Protein AF-A0A8J3FM35-F1 (afdb_monomer)

pLDDT: mean 72.5, std 19.73, range [28.73, 93.38]

Foldseek 3Di:
DDDDDPVRVLVVLVPAQAEDEAEAEDADDPDVLLVVQLVCVVVVNDDQDPVCVVVVVSVVVCVVSVYHYAYEYAYDPPDDSSNVSVVDHDPVDDHDYDHDDPPPPDDPPDDDDDD

Mean predicted aligned error: 10.94 Å

Structure (mmCIF, N/CA/C/O backbone):
data_AF-A0A8J3FM35-F1
#
_entry.id   AF-A0A8J3FM35-F1
#
loop_
_atom_site.group_PDB
_atom_site.id
_atom_site.type_symbol
_atom_site.label_atom_id
_atom_site.label_alt_id
_atom_site.label_comp_id
_atom_site.label_asym_id
_atom_site.label_entity_id
_atom_site.label_seq_id
_atom_site.pdbx_PDB_ins_code
_atom_site.Cartn_x
_atom_site.Cartn_y
_atom_site.Cartn_z
_atom_site.occupancy
_atom_site.B_iso_or_equiv
_atom_site.auth_seq_id
_atom_site.auth_comp_id
_atom_site.auth_asym_id
_atom_site.auth_atom_id
_atom_site.pdbx_PDB_model_num
ATOM 1 N N . MET A 1 1 ? -10.947 -17.360 7.418 1.00 55.81 1 MET A N 1
ATOM 2 C CA . MET A 1 1 ? -10.951 -15.910 7.126 1.00 55.81 1 MET A CA 1
ATOM 3 C C . MET A 1 1 ? -12.069 -15.677 6.121 1.00 55.81 1 MET A C 1
ATOM 5 O O . MET A 1 1 ? -12.112 -16.423 5.154 1.00 55.81 1 MET A O 1
ATOM 9 N N . LYS A 1 2 ? -13.029 -14.785 6.393 1.00 76.06 2 LYS A N 1
ATOM 10 C CA . LYS A 1 2 ? -14.161 -14.547 5.482 1.00 76.06 2 LYS A CA 1
ATOM 11 C C . LYS A 1 2 ? -13.725 -13.564 4.399 1.00 76.06 2 LYS A C 1
ATOM 13 O O . LYS A 1 2 ? -13.157 -12.527 4.730 1.00 76.06 2 LYS A O 1
ATOM 18 N N . GLU A 1 3 ? -13.985 -13.895 3.142 1.00 85.12 3 GLU A N 1
ATOM 19 C CA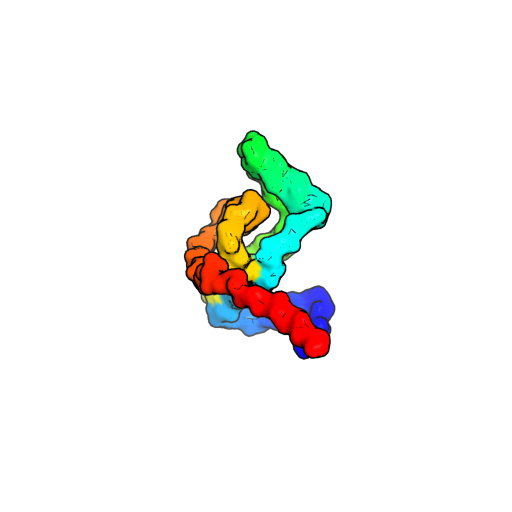 . GLU A 1 3 ? -13.793 -12.964 2.034 1.00 85.12 3 GLU A CA 1
ATOM 20 C C . GLU A 1 3 ? -14.869 -11.870 2.097 1.00 85.12 3 GLU A C 1
ATOM 22 O O . GLU A 1 3 ? -16.046 -12.152 2.341 1.00 85.12 3 GLU A O 1
ATOM 27 N N . LEU A 1 4 ? -14.444 -10.616 1.961 1.00 87.19 4 LEU A N 1
ATOM 28 C CA . LEU A 1 4 ? -15.324 -9.452 1.961 1.00 87.19 4 LEU A CA 1
ATOM 29 C C . LEU A 1 4 ? -15.479 -8.973 0.524 1.00 87.19 4 LEU A C 1
ATOM 31 O O . LEU A 1 4 ? -14.482 -8.807 -0.178 1.00 87.19 4 LEU A O 1
ATOM 35 N N . ASP A 1 5 ? -16.713 -8.708 0.107 1.00 92.56 5 ASP A N 1
ATOM 36 C CA . ASP A 1 5 ? -16.930 -7.948 -1.116 1.00 92.56 5 ASP A CA 1
ATOM 37 C C . ASP A 1 5 ? -16.445 -6.494 -0.950 1.00 92.56 5 ASP A C 1
ATOM 39 O O . ASP A 1 5 ? -16.116 -6.025 0.147 1.00 92.56 5 ASP A O 1
ATOM 43 N N . ARG A 1 6 ? -16.406 -5.761 -2.067 1.00 85.88 6 ARG A N 1
ATOM 44 C CA . ARG A 1 6 ? -15.910 -4.381 -2.102 1.00 85.88 6 ARG A CA 1
ATOM 45 C C . ARG A 1 6 ? -16.672 -3.446 -1.158 1.00 85.88 6 ARG A C 1
ATOM 47 O O . ARG A 1 6 ? -16.041 -2.588 -0.548 1.00 85.88 6 ARG A O 1
ATOM 54 N N . HIS A 1 7 ? -17.992 -3.573 -1.046 1.00 90.56 7 HIS A N 1
ATOM 55 C CA . HIS A 1 7 ? -18.802 -2.681 -0.214 1.00 90.56 7 HIS A CA 1
ATOM 56 C C . HIS A 1 7 ? -18.555 -2.949 1.265 1.00 90.56 7 HIS A C 1
ATOM 58 O O . HIS A 1 7 ? -18.200 -2.029 1.999 1.00 90.56 7 HIS A O 1
ATOM 64 N N . ALA A 1 8 ? -18.620 -4.217 1.672 1.00 91.06 8 ALA A N 1
ATOM 65 C CA . ALA A 1 8 ? -18.338 -4.617 3.044 1.00 91.06 8 ALA A CA 1
ATOM 66 C C . ALA A 1 8 ? -16.915 -4.214 3.472 1.00 91.06 8 ALA A C 1
ATOM 68 O O . ALA A 1 8 ? -16.698 -3.749 4.591 1.00 91.06 8 ALA A O 1
ATOM 69 N N . PHE A 1 9 ? -15.941 -4.337 2.566 1.00 89.75 9 PHE A N 1
ATOM 70 C CA . PHE A 1 9 ? -14.575 -3.882 2.806 1.00 89.75 9 PHE A CA 1
ATOM 71 C C . PHE A 1 9 ? -14.493 -2.363 3.036 1.00 89.75 9 PHE A C 1
ATOM 73 O O . PHE A 1 9 ? -13.861 -1.918 3.997 1.00 89.75 9 PHE A O 1
ATOM 80 N N . LEU A 1 10 ? -15.151 -1.559 2.194 1.00 88.06 10 LEU A N 1
ATOM 81 C CA . LEU A 1 10 ? -15.177 -0.100 2.340 1.00 88.06 10 LEU A CA 1
ATOM 82 C C . LEU A 1 10 ? -15.882 0.346 3.627 1.00 88.06 10 LEU A C 1
ATOM 84 O O . LEU A 1 10 ? -15.409 1.275 4.283 1.00 88.06 10 LEU A O 1
ATOM 88 N N . ASP A 1 11 ? -16.953 -0.335 4.030 1.00 91.31 11 ASP A N 1
ATOM 89 C CA . ASP A 1 11 ? -17.651 -0.057 5.287 1.00 91.31 11 ASP A CA 1
ATOM 90 C C . ASP A 1 11 ? -16.741 -0.295 6.496 1.00 91.31 11 ASP A C 1
ATOM 92 O O . ASP A 1 11 ? -16.647 0.557 7.386 1.00 91.31 11 ASP A O 1
ATOM 96 N N . CYS A 1 12 ? -15.984 -1.400 6.498 1.00 90.88 12 CYS A N 1
ATOM 97 C CA . CYS A 1 12 ? -14.977 -1.652 7.525 1.00 90.88 12 CYS A CA 1
ATOM 98 C C . CYS A 1 12 ? -13.932 -0.533 7.580 1.00 90.88 12 CYS A C 1
ATOM 100 O O . CYS A 1 12 ? -13.624 -0.045 8.667 1.00 90.88 12 CYS A O 1
ATOM 102 N N . LEU A 1 13 ? -13.414 -0.096 6.428 1.00 88.88 13 LEU A N 1
ATOM 103 C CA . LEU A 1 13 ? -12.428 0.983 6.361 1.00 88.88 13 LEU A CA 1
ATOM 104 C C . LEU A 1 13 ? -12.985 2.316 6.871 1.00 88.88 13 LEU A C 1
ATOM 106 O O . LEU A 1 13 ? -12.302 3.045 7.593 1.00 88.88 13 LEU A O 1
ATOM 110 N N . ASN A 1 14 ? -14.233 2.642 6.545 1.00 89.00 14 ASN A N 1
ATOM 111 C CA . ASN A 1 14 ? -14.884 3.856 7.033 1.00 89.00 14 ASN A CA 1
ATOM 112 C C . ASN A 1 14 ? -15.087 3.847 8.553 1.00 89.00 14 ASN A C 1
ATOM 114 O O . ASN A 1 14 ? -15.047 4.907 9.177 1.00 89.00 14 ASN A O 1
ATOM 118 N N . GLY A 1 15 ? -15.218 2.664 9.158 1.00 90.81 15 GLY A N 1
ATOM 119 C CA . GLY A 1 15 ? -15.283 2.491 10.608 1.00 90.81 15 GLY A CA 1
ATOM 120 C C . GLY A 1 15 ? -13.950 2.656 11.352 1.00 90.81 15 GLY A C 1
ATOM 121 O O . GLY A 1 15 ? -13.956 2.750 12.582 1.00 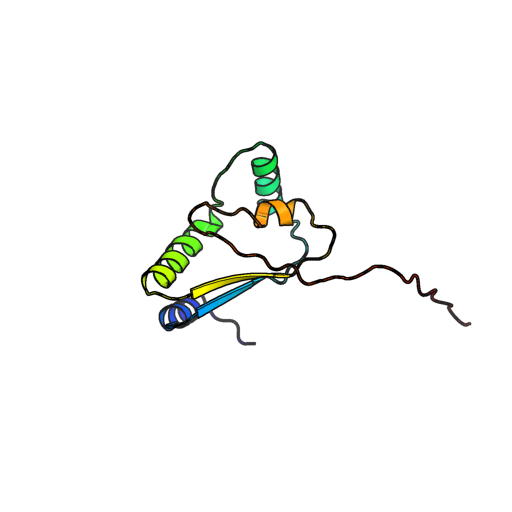90.81 15 GLY A O 1
ATOM 122 N N . ILE A 1 16 ? -12.803 2.703 10.662 1.00 93.38 16 ILE A N 1
ATOM 123 C CA . ILE A 1 16 ? -11.487 2.780 11.315 1.00 93.38 16 ILE A CA 1
ATOM 124 C C . ILE A 1 16 ? -11.249 4.176 11.896 1.00 93.38 16 ILE A C 1
ATOM 126 O O . ILE A 1 16 ? -11.295 5.180 11.185 1.00 93.38 16 ILE A O 1
ATOM 130 N N . ARG A 1 17 ? -10.926 4.226 13.196 1.00 90.31 17 ARG A N 1
ATOM 131 C CA . ARG A 1 17 ? -10.670 5.480 13.931 1.00 90.31 17 ARG A CA 1
ATOM 132 C C . ARG A 1 17 ? -9.221 5.705 14.354 1.00 90.31 17 ARG A C 1
ATOM 134 O O . ARG A 1 17 ? -8.846 6.842 14.595 1.00 90.31 17 ARG A O 1
ATOM 141 N N . LEU A 1 18 ? -8.428 4.641 14.487 1.00 92.75 18 LEU A N 1
ATOM 142 C CA . LEU A 1 18 ? -7.091 4.721 15.089 1.00 92.75 18 LEU A CA 1
ATOM 143 C C . LEU A 1 18 ? -5.986 4.374 14.095 1.00 92.75 18 LEU A C 1
ATOM 145 O O . LEU A 1 18 ? -5.114 5.197 13.823 1.00 92.75 18 LEU A O 1
ATOM 149 N N . SER A 1 19 ? -5.998 3.150 13.563 1.00 92.19 19 SER A N 1
ATOM 150 C CA . SER A 1 19 ? -4.954 2.705 12.644 1.00 92.19 19 SER A CA 1
ATOM 151 C C . SER A 1 19 ? -5.396 1.568 11.731 1.00 92.19 19 SER A C 1
ATOM 153 O O . SER A 1 19 ? -6.278 0.790 12.092 1.00 92.19 19 SER A O 1
ATOM 155 N N . TRP A 1 20 ? -4.739 1.459 10.577 1.00 90.31 20 TRP A N 1
ATOM 156 C CA . TRP A 1 20 ? -4.900 0.376 9.611 1.00 90.31 20 TRP A CA 1
ATOM 157 C C . TRP A 1 20 ? -3.536 -0.075 9.084 1.00 90.31 20 TRP A C 1
ATOM 159 O O . TRP A 1 20 ? -2.645 0.748 8.858 1.00 90.31 20 TRP A O 1
ATOM 169 N N . ALA A 1 21 ? -3.379 -1.382 8.875 1.00 89.69 21 ALA A N 1
ATOM 170 C CA . ALA A 1 21 ? -2.194 -1.962 8.263 1.00 89.69 21 ALA A CA 1
ATOM 171 C C . ALA A 1 21 ? -2.583 -2.799 7.039 1.00 89.69 21 ALA A C 1
ATOM 173 O O . ALA A 1 21 ? -3.373 -3.733 7.155 1.00 89.69 21 ALA A O 1
ATOM 174 N N . HIS A 1 22 ? -1.996 -2.490 5.883 1.00 86.00 22 HIS A N 1
ATOM 175 C CA . HIS A 1 22 ? -2.041 -3.367 4.715 1.00 86.00 22 HIS A CA 1
ATOM 176 C C . HIS A 1 22 ? -0.830 -4.295 4.758 1.00 86.00 22 HIS A C 1
ATOM 178 O O . HIS A 1 22 ? 0.307 -3.819 4.707 1.00 86.00 22 HIS A O 1
ATOM 184 N N . VAL A 1 23 ? -1.066 -5.599 4.859 1.00 87.12 23 VAL A N 1
ATOM 185 C CA . VAL A 1 23 ? 0.000 -6.600 4.868 1.00 87.12 23 VAL A CA 1
ATOM 186 C C . VAL A 1 23 ? -0.000 -7.332 3.533 1.00 87.12 23 VAL A C 1
ATOM 188 O O . VAL A 1 23 ? -0.983 -7.975 3.175 1.00 87.12 23 VAL A O 1
ATOM 191 N N . GLU A 1 24 ? 1.106 -7.230 2.806 1.00 82.88 24 GLU A N 1
ATOM 192 C CA . GLU A 1 24 ? 1.341 -7.954 1.566 1.00 82.88 24 GLU A CA 1
ATOM 193 C C . GLU A 1 24 ? 2.308 -9.112 1.834 1.00 82.88 24 GLU A C 1
ATOM 195 O O . GLU A 1 24 ? 3.429 -8.911 2.299 1.00 82.88 24 GLU A O 1
ATOM 200 N N . LEU A 1 25 ? 1.851 -10.332 1.556 1.00 82.94 25 LEU A N 1
ATOM 201 C CA . LEU A 1 25 ? 2.578 -11.572 1.855 1.00 82.94 25 LEU A CA 1
ATOM 202 C C . LEU A 1 25 ? 3.120 -12.271 0.601 1.00 82.94 25 LEU A C 1
ATOM 204 O O . LEU A 1 25 ? 3.533 -13.423 0.674 1.00 82.94 25 LEU A O 1
ATOM 208 N N . ARG A 1 26 ? 3.046 -11.625 -0.568 1.00 74.06 26 ARG A N 1
ATOM 209 C CA . ARG A 1 26 ? 3.412 -12.252 -1.843 1.00 74.06 26 ARG A CA 1
ATOM 210 C C . ARG A 1 26 ? 4.858 -11.897 -2.211 1.00 74.06 26 ARG A C 1
ATOM 212 O O . ARG A 1 26 ? 5.192 -10.714 -2.241 1.00 74.06 26 ARG A O 1
ATOM 219 N N . ASP A 1 27 ? 5.666 -12.922 -2.492 1.00 64.38 27 ASP A N 1
ATOM 220 C CA . ASP A 1 27 ? 7.133 -12.826 -2.584 1.00 64.38 27 ASP A CA 1
ATOM 221 C C . ASP A 1 27 ? 7.691 -12.658 -4.022 1.00 64.38 27 ASP A C 1
ATOM 223 O O . ASP A 1 27 ? 8.549 -11.809 -4.241 1.00 64.38 27 ASP A O 1
ATOM 227 N N . PRO A 1 28 ? 7.183 -13.348 -5.060 1.00 61.75 28 PRO A N 1
ATOM 228 C CA . PRO A 1 28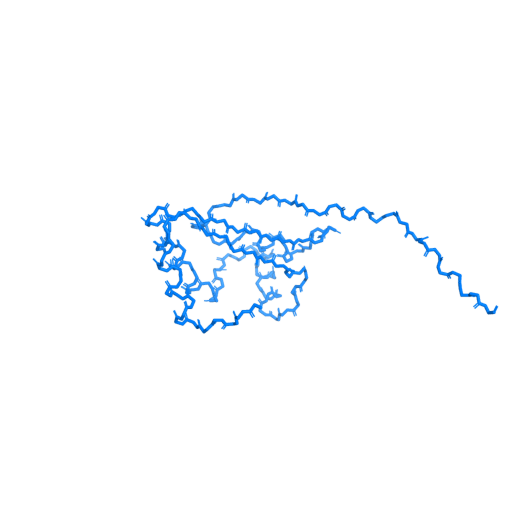 ? 7.344 -12.811 -6.416 1.00 61.75 28 PRO A CA 1
ATOM 229 C C . PRO A 1 28 ? 6.026 -12.665 -7.175 1.00 61.75 28 PRO A C 1
ATOM 231 O O . PRO A 1 28 ? 5.155 -13.535 -7.166 1.00 61.75 28 PRO A O 1
ATOM 234 N N . TYR A 1 29 ? 5.921 -11.555 -7.902 1.00 62.88 29 TYR A N 1
ATOM 235 C CA . TYR A 1 29 ? 4.936 -11.361 -8.956 1.00 62.88 29 TYR A CA 1
ATOM 236 C C . TYR A 1 29 ? 5.625 -11.465 -10.321 1.00 62.88 29 TYR A C 1
ATOM 238 O O . TYR A 1 29 ? 6.617 -10.791 -10.581 1.00 62.88 29 TYR A O 1
ATOM 246 N N . GLY A 1 30 ? 5.074 -12.311 -11.193 1.00 60.06 30 GLY A N 1
ATOM 247 C CA . GLY A 1 30 ? 5.410 -12.419 -12.620 1.00 60.06 30 GLY A CA 1
ATOM 248 C C . GLY A 1 30 ? 4.218 -12.064 -13.511 1.00 60.06 30 GLY A C 1
ATOM 249 O O . GLY A 1 30 ? 4.086 -12.582 -14.616 1.00 60.06 30 GLY A O 1
ATOM 250 N N . VAL A 1 31 ? 3.291 -11.248 -13.001 1.00 67.25 31 VAL A N 1
ATOM 251 C CA . VAL A 1 31 ? 2.098 -10.844 -13.748 1.00 67.25 31 VAL A CA 1
ATOM 252 C C . VAL A 1 31 ? 2.521 -9.784 -14.773 1.00 67.25 31 VAL A C 1
ATOM 254 O O . VAL A 1 31 ? 3.269 -8.877 -14.408 1.00 67.25 31 VAL A O 1
ATOM 257 N N . PRO A 1 32 ? 2.061 -9.847 -16.037 1.00 68.81 32 PRO A N 1
ATOM 258 C CA . PRO A 1 32 ? 2.522 -8.943 -17.097 1.00 68.81 32 PRO A CA 1
ATOM 259 C C . PRO A 1 32 ? 2.449 -7.451 -16.745 1.00 68.81 32 PRO A C 1
ATOM 261 O O . PRO A 1 32 ? 3.339 -6.689 -17.114 1.00 68.81 32 PRO A O 1
ATOM 264 N N . ALA A 1 33 ? 1.428 -7.050 -15.981 1.00 68.38 33 ALA A N 1
ATOM 265 C CA . ALA A 1 33 ? 1.273 -5.679 -15.505 1.00 68.38 33 ALA A CA 1
ATOM 266 C C . ALA A 1 33 ? 2.438 -5.233 -14.607 1.00 68.38 33 ALA A C 1
ATOM 268 O O . ALA A 1 33 ? 2.922 -4.117 -14.751 1.00 68.38 33 ALA A O 1
ATOM 269 N N . ASP A 1 34 ? 2.926 -6.097 -13.718 1.00 75.94 34 ASP A N 1
ATOM 270 C CA . ASP A 1 34 ? 4.055 -5.776 -12.843 1.00 75.94 34 ASP A CA 1
ATOM 271 C C . ASP A 1 34 ? 5.368 -5.715 -13.627 1.00 75.94 34 ASP A C 1
ATOM 273 O O . ASP A 1 34 ? 6.186 -4.826 -13.398 1.00 75.94 34 ASP A O 1
ATOM 277 N N . VAL A 1 35 ? 5.546 -6.613 -14.602 1.00 82.75 35 VAL A N 1
ATOM 278 C CA . VAL A 1 35 ? 6.724 -6.625 -15.482 1.00 82.75 35 VAL A CA 1
ATOM 279 C C . VAL A 1 35 ? 6.824 -5.315 -16.263 1.00 82.75 35 VAL A C 1
ATOM 281 O O . VAL A 1 35 ? 7.874 -4.678 -16.261 1.00 82.75 35 VAL A O 1
ATOM 284 N N . GLU A 1 36 ? 5.728 -4.867 -16.881 1.00 83.69 36 GLU A N 1
ATOM 285 C CA . GLU A 1 36 ? 5.714 -3.606 -17.627 1.00 83.69 36 GLU A CA 1
ATOM 286 C C . GLU A 1 36 ? 6.076 -2.412 -16.733 1.00 83.69 36 GLU A C 1
ATOM 288 O O . GLU A 1 36 ? 6.863 -1.552 -17.131 1.00 83.69 36 GLU A O 1
ATOM 293 N N . GLN A 1 37 ? 5.539 -2.360 -15.512 1.00 81.31 37 GLN A N 1
ATOM 294 C CA . GLN A 1 37 ? 5.809 -1.261 -14.587 1.00 81.31 37 GLN A CA 1
ATOM 295 C C . GLN A 1 37 ? 7.253 -1.256 -14.081 1.00 81.31 37 GLN A C 1
ATOM 297 O O . GLN A 1 37 ? 7.859 -0.187 -13.978 1.00 81.31 37 GLN A O 1
ATOM 302 N N . VAL A 1 38 ? 7.827 -2.433 -13.816 1.00 83.50 38 VAL A N 1
ATOM 303 C CA . VAL A 1 38 ? 9.246 -2.561 -13.461 1.00 83.50 38 VAL A CA 1
ATOM 304 C C . VAL A 1 38 ? 10.124 -2.070 -14.611 1.00 83.50 38 VAL A C 1
ATOM 306 O O . VAL A 1 38 ? 11.047 -1.293 -14.376 1.00 83.50 38 VAL A O 1
ATOM 309 N N . GLU A 1 39 ? 9.817 -2.428 -15.858 1.00 87.31 39 GLU A N 1
ATOM 310 C CA . GLU A 1 39 ? 10.584 -1.968 -17.023 1.00 87.31 39 GLU A CA 1
ATOM 311 C C . GLU A 1 39 ? 10.455 -0.458 -17.266 1.00 87.31 39 GLU A C 1
ATOM 313 O O . GLU A 1 39 ? 11.447 0.213 -17.555 1.00 87.31 39 GLU A O 1
ATOM 318 N N . ARG A 1 40 ? 9.262 0.119 -17.088 1.00 85.38 40 ARG A N 1
ATOM 319 C CA . ARG A 1 40 ? 9.059 1.579 -17.120 1.00 85.38 40 ARG A CA 1
ATOM 320 C C . ARG A 1 40 ? 9.891 2.280 -16.049 1.00 85.38 40 ARG A C 1
ATOM 322 O O . ARG A 1 40 ? 10.608 3.236 -16.344 1.00 85.38 40 ARG A O 1
ATOM 329 N N . TRP A 1 41 ? 9.867 1.757 -14.826 1.00 84.81 41 TRP A N 1
ATOM 330 C CA . TRP A 1 41 ? 10.668 2.272 -13.720 1.00 84.81 41 TRP A CA 1
ATOM 331 C C . TRP A 1 41 ? 12.173 2.193 -13.993 1.00 84.81 41 TRP A C 1
ATOM 333 O O . TRP A 1 41 ? 12.878 3.168 -13.730 1.00 84.81 41 TRP A O 1
ATOM 343 N N . ARG A 1 42 ? 12.669 1.096 -14.587 1.00 86.12 42 ARG A N 1
ATOM 344 C CA . ARG A 1 42 ? 14.078 0.979 -15.011 1.00 86.12 42 ARG A CA 1
ATOM 345 C C . ARG A 1 42 ? 14.478 2.061 -16.013 1.00 86.12 42 ARG A C 1
ATOM 347 O O . ARG A 1 42 ? 15.617 2.518 -15.984 1.00 86.12 42 ARG A O 1
ATOM 354 N N . ARG A 1 43 ? 13.555 2.486 -16.882 1.00 89.69 43 ARG A N 1
ATOM 355 C CA . ARG A 1 43 ? 13.760 3.587 -17.840 1.00 89.69 43 ARG A CA 1
ATOM 356 C C . ARG A 1 43 ? 13.602 4.981 -17.221 1.00 89.69 43 ARG A C 1
ATOM 358 O O . ARG A 1 43 ? 13.753 5.975 -17.924 1.00 89.69 43 ARG A O 1
ATOM 365 N N . GLY A 1 44 ? 13.305 5.076 -15.923 1.00 84.00 44 GLY A N 1
ATOM 366 C CA . GLY A 1 44 ? 13.059 6.344 -15.235 1.00 84.00 44 GLY A CA 1
ATOM 367 C C . GLY A 1 44 ? 11.671 6.937 -15.493 1.00 84.00 44 GLY A C 1
ATOM 368 O O . GLY A 1 44 ? 11.410 8.070 -15.089 1.00 84.00 44 GLY A O 1
ATOM 369 N N . GLU A 1 45 ? 10.762 6.194 -16.129 1.00 82.88 45 GLU A N 1
ATOM 370 C CA . GLU A 1 45 ? 9.371 6.608 -16.294 1.00 82.88 45 GLU A CA 1
ATOM 371 C C . GLU A 1 45 ? 8.638 6.441 -14.956 1.00 82.88 45 GLU A C 1
ATOM 373 O O . GLU A 1 45 ? 8.497 5.334 -14.435 1.00 82.88 45 GLU A O 1
ATOM 378 N N . SER A 1 46 ? 8.146 7.541 -14.387 1.00 67.56 46 SER A N 1
ATOM 379 C CA . SER A 1 46 ? 7.310 7.508 -13.186 1.00 67.56 46 SER A CA 1
ATOM 380 C C . SER A 1 46 ? 5.863 7.769 -13.574 1.00 67.56 46 SER A C 1
ATOM 382 O O . SER A 1 46 ? 5.420 8.915 -13.609 1.00 67.56 46 SER A O 1
ATOM 384 N N . THR A 1 47 ? 5.113 6.703 -13.839 1.00 67.94 47 THR A N 1
ATOM 385 C CA . THR A 1 47 ? 3.652 6.782 -13.943 1.00 67.94 47 THR A CA 1
ATOM 386 C C . THR A 1 47 ? 3.040 6.006 -12.798 1.00 67.94 47 THR A C 1
ATOM 388 O O . THR A 1 47 ? 3.508 4.927 -12.447 1.00 67.94 47 THR A O 1
ATOM 391 N N . GLN A 1 48 ? 2.019 6.582 -12.170 1.00 71.62 48 GLN A N 1
ATOM 392 C CA . GLN A 1 48 ? 1.240 5.866 -11.176 1.00 71.62 48 GLN A CA 1
ATOM 393 C C . GLN A 1 48 ? 0.413 4.798 -11.902 1.00 71.62 48 GLN A C 1
ATOM 395 O O . GLN A 1 48 ? -0.372 5.152 -12.785 1.00 71.62 48 GLN A O 1
ATOM 400 N N . PRO A 1 49 ? 0.556 3.509 -11.553 1.00 73.25 49 PRO A N 1
ATOM 401 C CA . PRO A 1 49 ? -0.237 2.473 -12.195 1.00 73.25 49 PRO A CA 1
ATOM 402 C C . PRO A 1 49 ? -1.740 2.694 -11.994 1.00 73.25 49 PRO A C 1
ATOM 404 O O . PRO A 1 49 ? -2.178 3.050 -10.898 1.00 73.25 49 PRO A O 1
ATOM 407 N N . ALA A 1 50 ? -2.539 2.432 -13.031 1.00 78.00 50 ALA A N 1
ATOM 408 C CA . ALA A 1 50 ? -3.983 2.691 -13.025 1.00 78.00 50 ALA A CA 1
ATOM 409 C C . ALA A 1 50 ? -4.729 1.970 -11.887 1.00 78.00 50 ALA A C 1
ATOM 411 O O . ALA A 1 50 ? -5.701 2.494 -11.352 1.00 78.00 50 ALA A O 1
ATOM 412 N N . TYR A 1 51 ? -4.243 0.806 -11.449 1.00 74.44 51 TYR A N 1
ATOM 413 C CA . TYR A 1 51 ? -4.847 0.062 -10.341 1.00 74.44 51 TYR A CA 1
ATOM 414 C C . TYR A 1 51 ? -4.701 0.757 -8.971 1.00 74.44 51 TYR A C 1
ATOM 416 O O . TYR A 1 51 ? -5.357 0.356 -8.013 1.00 74.44 51 TYR A O 1
ATOM 424 N N . TYR A 1 52 ? -3.892 1.819 -8.853 1.00 78.25 52 TYR A N 1
ATOM 425 C CA . TYR A 1 52 ? -3.851 2.664 -7.654 1.00 78.25 52 TYR A CA 1
ATOM 426 C C . TYR A 1 52 ? -4.935 3.750 -7.618 1.00 78.25 52 TYR A C 1
ATOM 428 O O . TYR A 1 52 ? -5.067 4.407 -6.582 1.00 78.25 52 TYR A O 1
ATOM 436 N N . ALA A 1 53 ? -5.691 3.950 -8.703 1.00 80.69 53 ALA A N 1
ATOM 437 C CA . ALA A 1 53 ? -6.647 5.052 -8.831 1.00 80.69 53 ALA A CA 1
ATOM 438 C C . ALA A 1 53 ? -7.707 5.061 -7.718 1.00 80.69 53 ALA A C 1
ATOM 440 O O . ALA A 1 53 ? -8.038 6.125 -7.209 1.00 80.69 53 ALA A O 1
ATOM 441 N N . ASP A 1 54 ? -8.164 3.887 -7.278 1.00 81.00 54 ASP A N 1
ATOM 442 C CA . ASP A 1 54 ? -9.142 3.773 -6.188 1.00 81.00 54 ASP A CA 1
ATOM 443 C C . ASP A 1 54 ? -8.475 3.715 -4.804 1.00 81.00 54 ASP A C 1
ATOM 445 O O . ASP A 1 54 ? -9.033 4.158 -3.798 1.00 81.00 54 ASP A O 1
ATOM 449 N N . PHE A 1 55 ? -7.261 3.163 -4.737 1.00 80.31 55 PHE A N 1
ATOM 450 C CA . PHE A 1 55 ? -6.557 2.926 -3.480 1.00 80.31 55 PHE A CA 1
ATOM 451 C C . PHE A 1 55 ? -6.014 4.209 -2.846 1.00 80.31 55 PHE A C 1
ATOM 453 O O . PHE A 1 55 ? -6.121 4.396 -1.634 1.00 80.31 55 PHE A O 1
ATOM 460 N N . VAL A 1 56 ? -5.437 5.104 -3.649 1.00 84.06 56 VAL A N 1
ATOM 461 C CA . VAL A 1 56 ? -4.819 6.331 -3.129 1.00 84.06 56 VAL A CA 1
ATOM 462 C C . VAL A 1 56 ? -5.850 7.277 -2.500 1.00 84.06 56 VAL A C 1
ATOM 464 O O . VAL A 1 56 ? -5.673 7.605 -1.325 1.00 84.06 56 VAL A O 1
ATOM 467 N N . PRO A 1 57 ? -6.966 7.635 -3.167 1.00 86.19 57 PRO A N 1
ATOM 468 C CA . PRO A 1 57 ? -7.981 8.506 -2.570 1.00 86.19 57 PRO A CA 1
ATOM 469 C C . PRO A 1 57 ? -8.589 7.932 -1.284 1.00 86.19 57 PRO A C 1
ATOM 471 O O . PRO A 1 57 ? -8.897 8.666 -0.344 1.00 86.19 57 PRO A O 1
ATOM 474 N N . MET A 1 58 ? -8.730 6.606 -1.211 1.00 86.25 58 MET A N 1
ATOM 475 C CA . MET A 1 58 ? -9.204 5.903 -0.019 1.00 86.25 58 MET A CA 1
ATOM 476 C C . MET A 1 58 ? -8.246 6.089 1.168 1.00 86.25 58 MET A C 1
ATOM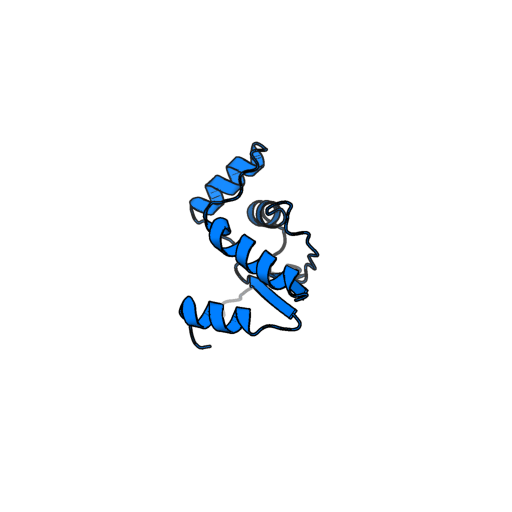 478 O O . MET A 1 58 ? -8.676 6.466 2.263 1.00 86.25 58 MET A O 1
ATOM 482 N N . VAL A 1 59 ? -6.946 5.863 0.960 1.00 86.25 59 VAL A N 1
ATOM 483 C CA . VAL A 1 59 ? -5.923 6.048 2.001 1.00 86.25 59 VAL A CA 1
ATOM 484 C C . VAL A 1 59 ? -5.793 7.516 2.404 1.00 86.25 59 VAL A C 1
ATOM 486 O O . VAL A 1 59 ? -5.664 7.818 3.593 1.00 86.25 59 VAL A O 1
ATOM 489 N N . GLU A 1 60 ? -5.895 8.441 1.452 1.00 86.50 60 GLU A N 1
ATOM 490 C CA . GLU A 1 60 ? -5.944 9.877 1.738 1.00 86.50 60 GLU A CA 1
ATOM 491 C C . GLU A 1 60 ? -7.162 10.234 2.596 1.00 86.50 60 GLU A C 1
ATOM 493 O O . GLU A 1 60 ? -7.042 10.995 3.556 1.00 86.50 60 GLU A O 1
ATOM 498 N N . GLY A 1 61 ? -8.328 9.650 2.303 1.00 88.62 61 GLY A N 1
ATOM 499 C CA . GLY A 1 61 ? -9.540 9.784 3.109 1.00 88.62 61 GLY A CA 1
ATOM 500 C C . GLY A 1 61 ? -9.342 9.333 4.554 1.00 88.62 61 GLY A C 1
ATOM 501 O O . GLY A 1 61 ? -9.704 10.060 5.477 1.00 88.62 61 GLY A O 1
ATOM 502 N N . LEU A 1 62 ? -8.721 8.171 4.761 1.00 88.62 62 LEU A N 1
ATOM 503 C CA . LEU A 1 62 ? -8.383 7.658 6.091 1.00 88.62 62 LEU A CA 1
ATOM 504 C C . LEU A 1 62 ? -7.395 8.569 6.830 1.00 88.62 62 LEU A C 1
ATOM 506 O O . LEU A 1 62 ? -7.610 8.910 7.993 1.00 88.62 62 LEU A O 1
ATOM 510 N N . THR A 1 63 ? -6.338 8.997 6.142 1.00 88.31 63 THR A N 1
ATOM 511 C CA . THR A 1 63 ? -5.281 9.844 6.713 1.00 88.31 63 THR A CA 1
ATOM 512 C C . THR A 1 63 ? -5.828 11.211 7.114 1.00 88.31 63 THR A C 1
ATOM 514 O O . THR A 1 63 ? -5.544 11.697 8.205 1.00 88.31 63 THR A O 1
ATOM 517 N N . ARG A 1 64 ? -6.698 11.804 6.286 1.00 89.44 64 ARG A N 1
ATOM 518 C CA . ARG A 1 64 ? -7.362 13.085 6.574 1.00 89.44 64 ARG A CA 1
ATOM 519 C C . ARG A 1 64 ? -8.253 13.023 7.819 1.00 89.44 64 ARG A C 1
ATOM 521 O O . ARG A 1 64 ? -8.422 14.035 8.487 1.00 89.44 64 ARG A O 1
ATOM 528 N N . ARG A 1 65 ? -8.790 11.845 8.159 1.00 91.06 65 ARG A N 1
ATOM 529 C CA . ARG A 1 65 ? -9.538 11.605 9.409 1.00 91.06 65 ARG A CA 1
ATOM 530 C C . ARG A 1 65 ? -8.640 11.392 10.636 1.00 91.06 65 ARG A C 1
ATOM 532 O O . ARG A 1 65 ? -9.164 11.201 11.727 1.00 91.06 65 ARG A O 1
ATOM 539 N N . GLY A 1 66 ? -7.315 11.394 10.475 1.00 90.56 66 GLY A N 1
ATOM 540 C CA . GLY A 1 66 ? -6.347 11.150 11.549 1.00 90.56 66 GLY A CA 1
ATOM 541 C C . GLY A 1 66 ? -5.988 9.676 11.770 1.00 90.56 66 GLY A C 1
ATOM 542 O O . GLY A 1 66 ? -5.315 9.356 12.747 1.00 90.56 66 GLY A O 1
ATOM 543 N N . CYS A 1 67 ? -6.405 8.765 10.883 1.00 92.50 67 CYS A N 1
ATOM 544 C CA . CYS A 1 67 ? -6.053 7.349 10.992 1.00 92.50 67 CYS A CA 1
ATOM 545 C C . CYS A 1 67 ? -4.576 7.117 10.637 1.00 92.50 67 CYS A C 1
ATOM 547 O O . CYS A 1 67 ? -4.105 7.549 9.586 1.00 92.50 67 CYS A O 1
ATOM 549 N N . GLN A 1 68 ? -3.855 6.361 11.468 1.00 90.69 68 GLN A N 1
ATOM 550 C CA . GLN A 1 68 ? -2.476 5.958 11.181 1.00 90.69 68 GLN A CA 1
ATOM 551 C C . GLN A 1 68 ? -2.445 4.792 10.191 1.00 90.69 68 GLN A C 1
ATOM 553 O O . GLN A 1 68 ? -2.939 3.704 10.493 1.00 90.69 68 GLN A O 1
ATOM 558 N N . ILE A 1 69 ? -1.828 4.986 9.029 1.00 86.75 69 ILE A N 1
ATOM 559 C CA . ILE A 1 69 ? -1.736 3.960 7.987 1.00 86.75 69 ILE A CA 1
ATOM 560 C C . ILE A 1 69 ? -0.331 3.374 7.940 1.00 86.75 69 ILE A C 1
ATOM 562 O O . ILE A 1 69 ? 0.659 4.101 7.937 1.00 86.75 69 ILE A O 1
ATOM 566 N N . ARG A 1 70 ? -0.243 2.044 7.893 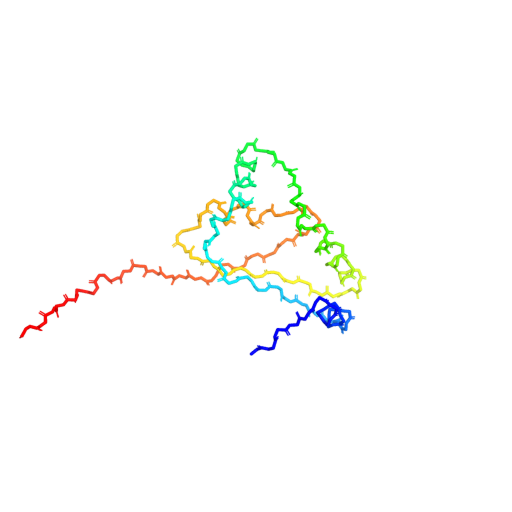1.00 87.62 70 ARG A N 1
ATOM 567 C CA . ARG A 1 70 ? 1.008 1.305 7.701 1.00 87.62 70 ARG A CA 1
ATOM 568 C C . ARG A 1 70 ? 0.854 0.355 6.522 1.00 87.62 70 ARG A C 1
ATOM 570 O O . ARG A 1 70 ? -0.205 -0.236 6.327 1.00 87.62 70 ARG A O 1
ATOM 577 N N . ARG A 1 71 ? 1.918 0.168 5.749 1.00 84.44 71 ARG A N 1
ATOM 578 C CA . ARG A 1 71 ? 2.017 -0.960 4.820 1.00 84.44 71 ARG A CA 1
ATOM 579 C C . ARG A 1 71 ? 3.215 -1.797 5.211 1.00 84.44 71 ARG A C 1
ATOM 581 O O . ARG A 1 71 ? 4.273 -1.254 5.512 1.00 84.44 71 ARG A O 1
ATOM 588 N N . VAL A 1 72 ? 3.022 -3.103 5.235 1.00 85.06 72 VAL A N 1
ATOM 589 C CA . VAL A 1 72 ? 4.055 -4.081 5.554 1.00 85.06 72 VAL A CA 1
ATOM 590 C C . VAL A 1 72 ? 4.115 -5.045 4.38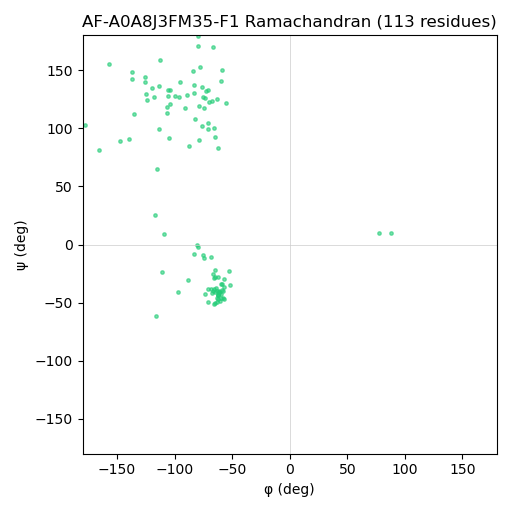6 1.00 85.06 72 VAL A C 1
ATOM 592 O O . VAL A 1 72 ? 3.081 -5.560 3.968 1.00 85.06 72 VAL A O 1
ATOM 595 N N . LYS A 1 73 ? 5.314 -5.279 3.861 1.00 82.75 73 LYS A N 1
ATOM 596 C CA . LYS A 1 73 ? 5.554 -6.309 2.857 1.00 82.75 73 LYS A CA 1
ATOM 597 C C . LYS A 1 73 ? 6.531 -7.319 3.429 1.00 82.75 73 LYS A C 1
ATOM 599 O O . LYS A 1 73 ? 7.587 -6.930 3.925 1.00 82.75 73 LYS A O 1
ATOM 604 N N . VAL A 1 74 ? 6.154 -8.589 3.388 1.00 84.25 74 VAL A N 1
ATOM 605 C CA . VAL A 1 74 ? 7.054 -9.698 3.704 1.00 84.25 74 VAL A CA 1
ATOM 606 C C . VAL A 1 74 ? 7.738 -10.105 2.405 1.00 84.25 74 VAL A C 1
ATOM 608 O O . VAL A 1 74 ? 7.066 -10.279 1.392 1.00 84.25 74 VAL A O 1
ATOM 611 N N . VAL A 1 75 ? 9.066 -10.186 2.432 1.00 82.38 75 VAL A N 1
ATOM 612 C CA . VAL A 1 75 ? 9.918 -10.432 1.261 1.00 82.38 75 VAL A CA 1
ATOM 613 C C . VAL A 1 75 ? 11.008 -11.431 1.620 1.00 82.38 75 VAL A C 1
ATOM 615 O O . VAL A 1 75 ? 11.486 -11.442 2.758 1.00 82.38 75 VAL A O 1
ATOM 618 N N . CYS A 1 76 ? 11.427 -12.225 0.645 1.00 82.69 76 CYS A N 1
ATOM 619 C CA . CYS A 1 76 ? 12.639 -13.020 0.723 1.00 82.69 76 CYS A CA 1
ATOM 620 C C . CYS A 1 76 ? 13.867 -12.192 0.326 1.00 82.69 76 CYS A C 1
ATOM 622 O O . CYS A 1 76 ? 13.809 -11.271 -0.497 1.00 82.69 76 CYS A O 1
ATOM 624 N N . GLU A 1 77 ? 15.000 -12.536 0.935 1.00 84.44 77 GLU A N 1
ATOM 625 C CA . GLU A 1 77 ? 16.306 -11.985 0.590 1.00 84.44 77 GLU A CA 1
ATOM 626 C C . GLU A 1 77 ? 17.023 -12.924 -0.399 1.00 84.44 77 GLU A C 1
ATOM 628 O O . GLU A 1 77 ? 16.956 -14.143 -0.230 1.00 84.44 77 GLU A O 1
ATOM 633 N N . PRO A 1 78 ? 17.715 -12.391 -1.426 1.00 85.31 78 PRO A N 1
ATOM 634 C CA . PRO A 1 78 ? 17.903 -10.970 -1.726 1.00 85.31 78 PRO A CA 1
ATOM 635 C C . PRO A 1 78 ? 16.680 -10.315 -2.395 1.00 85.31 78 PRO A C 1
ATOM 637 O O . PRO A 1 78 ? 15.933 -10.947 -3.139 1.00 85.31 78 PRO A O 1
ATOM 640 N N . LEU A 1 79 ? 16.516 -9.002 -2.192 1.00 82.75 79 LEU A N 1
ATOM 641 C CA . LEU A 1 79 ? 15.453 -8.234 -2.850 1.00 82.75 79 LEU A CA 1
ATOM 642 C C . LEU A 1 79 ? 15.623 -8.230 -4.376 1.00 82.75 79 LEU A C 1
ATOM 644 O O . LEU A 1 79 ? 16.650 -7.774 -4.888 1.00 82.75 79 LEU A O 1
ATOM 648 N N . ASN A 1 80 ? 14.575 -8.646 -5.087 1.00 80.62 80 ASN A N 1
ATOM 649 C CA . ASN A 1 80 ? 14.477 -8.551 -6.542 1.00 80.62 80 ASN A CA 1
ATOM 650 C C . ASN A 1 80 ? 14.072 -7.131 -7.007 1.00 80.62 80 ASN A C 1
ATOM 652 O O . ASN A 1 80 ? 13.711 -6.262 -6.207 1.00 80.62 80 ASN A O 1
ATOM 656 N N . ASP A 1 81 ? 14.133 -6.880 -8.318 1.00 83.62 81 ASP A N 1
ATOM 657 C CA . ASP A 1 81 ? 13.814 -5.559 -8.884 1.00 83.62 81 ASP A CA 1
ATOM 658 C C . ASP A 1 81 ? 12.343 -5.168 -8.712 1.00 83.62 81 ASP A C 1
ATOM 660 O O . ASP A 1 81 ? 12.036 -3.989 -8.535 1.00 83.62 81 ASP A O 1
ATOM 664 N N . TYR A 1 82 ? 11.442 -6.149 -8.654 1.00 80.44 82 TYR A N 1
ATOM 665 C CA . TYR A 1 82 ? 10.045 -5.909 -8.312 1.00 80.44 82 TYR A CA 1
ATOM 666 C C . TYR A 1 82 ? 9.900 -5.351 -6.889 1.00 80.44 82 TYR A C 1
ATOM 668 O O . TYR A 1 82 ? 9.190 -4.369 -6.689 1.00 80.44 82 TYR A O 1
ATOM 676 N N . HIS A 1 83 ? 10.622 -5.893 -5.902 1.00 80.81 83 HIS A N 1
ATOM 677 C CA . HIS A 1 83 ? 10.643 -5.367 -4.534 1.00 80.81 83 HIS A CA 1
ATOM 678 C C . HIS A 1 83 ? 11.175 -3.936 -4.478 1.00 80.81 83 HIS A C 1
ATOM 680 O O . HIS A 1 83 ? 10.619 -3.100 -3.766 1.00 80.81 83 HIS A O 1
ATOM 686 N N . ARG A 1 84 ? 12.217 -3.633 -5.258 1.00 82.12 84 ARG A N 1
ATOM 687 C CA . ARG A 1 84 ? 12.813 -2.289 -5.324 1.00 82.12 84 ARG A CA 1
ATOM 688 C C . ARG A 1 84 ? 11.872 -1.272 -5.962 1.00 82.12 84 ARG A C 1
ATOM 690 O O . ARG A 1 84 ? 11.743 -0.162 -5.452 1.00 82.12 84 ARG A O 1
ATOM 697 N N . TRP A 1 85 ? 11.185 -1.657 -7.033 1.00 80.38 85 TRP A N 1
ATOM 698 C CA . TRP A 1 85 ? 10.150 -0.836 -7.651 1.00 80.38 85 TRP A CA 1
ATOM 699 C C . TRP A 1 85 ? 8.949 -0.637 -6.712 1.00 80.38 85 TRP A C 1
ATOM 701 O O . TRP A 1 85 ? 8.553 0.497 -6.445 1.00 80.38 85 TRP A O 1
ATOM 711 N N . ALA A 1 86 ? 8.416 -1.718 -6.137 1.00 77.44 86 ALA A N 1
ATOM 712 C CA . ALA A 1 86 ? 7.242 -1.686 -5.264 1.00 77.44 86 ALA A CA 1
ATOM 713 C C . ALA A 1 86 ? 7.479 -0.914 -3.954 1.00 77.44 86 ALA A C 1
ATOM 715 O O . ALA A 1 86 ? 6.521 -0.438 -3.342 1.00 77.44 86 ALA A O 1
ATOM 716 N N . TYR A 1 87 ? 8.740 -0.767 -3.533 1.00 75.62 87 TYR A N 1
ATOM 717 C CA . TYR A 1 87 ? 9.143 0.080 -2.409 1.00 75.62 87 TYR A CA 1
ATOM 718 C C . TYR A 1 87 ? 8.921 1.576 -2.675 1.00 75.62 87 TYR A C 1
ATOM 720 O O . TYR A 1 87 ? 8.733 2.343 -1.730 1.00 75.62 87 TYR A O 1
ATOM 728 N N . ARG A 1 88 ? 8.917 2.010 -3.943 1.00 65.25 88 ARG A N 1
ATOM 729 C CA . ARG A 1 88 ? 8.786 3.421 -4.336 1.00 65.25 88 ARG A CA 1
ATOM 730 C C . ARG A 1 88 ? 7.490 3.707 -5.124 1.00 65.25 88 ARG A C 1
ATOM 732 O O . ARG A 1 88 ? 7.554 4.084 -6.291 1.00 65.25 88 ARG A O 1
ATOM 739 N N . PRO A 1 89 ? 6.305 3.553 -4.513 1.00 58.75 89 PRO A N 1
ATOM 740 C CA . PRO A 1 89 ? 5.021 3.947 -5.101 1.00 58.75 89 PRO A CA 1
ATOM 741 C C . PRO A 1 89 ? 4.813 5.486 -4.931 1.00 58.75 89 PRO A C 1
ATOM 743 O O . PRO A 1 89 ? 5.714 6.151 -4.410 1.00 58.75 89 PRO A O 1
ATOM 746 N N . PRO A 1 90 ? 3.706 6.101 -5.408 1.00 55.25 90 PRO A N 1
ATOM 747 C CA . PRO A 1 90 ? 3.641 7.546 -5.663 1.00 55.25 90 PRO A CA 1
ATOM 748 C C . PRO A 1 90 ? 3.911 8.422 -4.431 1.00 55.25 90 PRO A C 1
ATOM 750 O O . PRO A 1 90 ? 3.596 8.066 -3.296 1.00 55.25 90 PRO A O 1
ATOM 753 N N . THR A 1 91 ? 4.468 9.606 -4.698 1.00 49.84 91 THR A N 1
ATOM 754 C CA . THR A 1 91 ? 5.036 10.565 -3.734 1.00 49.84 91 THR A CA 1
ATOM 755 C C . THR A 1 91 ? 4.101 10.960 -2.581 1.00 49.84 91 THR A C 1
ATOM 757 O O . THR A 1 91 ? 4.586 11.369 -1.530 1.00 49.84 91 THR A O 1
ATOM 760 N N . SER A 1 92 ? 2.777 10.829 -2.734 1.00 49.56 92 SER A N 1
ATOM 761 C CA . SER A 1 92 ? 1.789 11.178 -1.699 1.00 49.56 92 SER A CA 1
ATOM 762 C C . SER A 1 92 ? 1.691 10.172 -0.545 1.00 49.56 92 SER A C 1
ATOM 764 O O . SER A 1 92 ? 1.058 10.462 0.469 1.00 49.56 92 SER A O 1
ATOM 766 N N . MET A 1 93 ? 2.341 9.012 -0.645 1.00 52.62 93 MET A N 1
ATOM 767 C CA . MET A 1 93 ? 2.426 8.028 0.432 1.00 52.62 93 MET A CA 1
ATOM 768 C C . MET A 1 93 ? 3.887 7.928 0.891 1.00 52.62 93 MET A C 1
ATOM 770 O O . MET A 1 93 ? 4.696 7.288 0.234 1.00 52.62 93 MET A O 1
ATOM 774 N N . CYS A 1 94 ? 4.261 8.594 1.985 1.00 40.12 94 CYS A N 1
ATOM 775 C CA . CYS A 1 94 ? 5.604 8.499 2.578 1.00 40.12 94 CYS A CA 1
ATOM 776 C C . CYS A 1 94 ? 5.701 7.259 3.500 1.00 40.12 94 CYS A C 1
ATOM 778 O O . CYS A 1 94 ? 4.760 6.975 4.241 1.00 40.12 94 CYS A O 1
ATOM 780 N N . TRP A 1 95 ? 6.809 6.503 3.443 1.00 52.41 95 TRP A N 1
ATOM 781 C CA . TRP A 1 95 ? 6.922 5.118 3.949 1.00 52.41 95 TRP A CA 1
ATOM 782 C C . TRP A 1 95 ? 7.847 4.950 5.165 1.00 52.41 95 TRP A C 1
ATOM 784 O O . TRP A 1 95 ? 8.792 5.707 5.370 1.00 52.41 95 TRP A O 1
ATOM 794 N N . THR A 1 96 ? 7.648 3.859 5.915 1.00 39.47 96 THR A N 1
ATOM 795 C CA . THR A 1 96 ? 8.677 3.242 6.770 1.00 39.47 96 THR A CA 1
ATOM 796 C C . THR A 1 96 ? 8.624 1.729 6.569 1.00 39.47 96 THR A C 1
ATOM 798 O O . THR A 1 96 ? 7.644 1.093 6.950 1.00 39.47 96 THR A O 1
ATOM 801 N N . THR A 1 97 ? 9.661 1.145 5.972 1.00 41.03 97 THR A N 1
ATOM 802 C CA . THR A 1 97 ? 9.774 -0.310 5.797 1.00 41.03 97 THR A CA 1
ATOM 803 C C . THR A 1 97 ? 10.696 -0.870 6.869 1.00 41.03 97 THR A C 1
ATOM 805 O O . THR A 1 97 ? 11.823 -0.408 7.024 1.00 41.03 97 THR A O 1
ATOM 808 N N . LYS A 1 98 ? 10.228 -1.883 7.598 1.00 40.12 98 LYS A N 1
ATOM 809 C CA . LYS A 1 98 ? 11.091 -2.776 8.376 1.00 40.12 98 LYS A CA 1
ATOM 810 C C . LYS A 1 98 ? 11.146 -4.109 7.640 1.00 40.12 98 LYS A C 1
ATOM 812 O O . LYS A 1 98 ? 10.124 -4.782 7.549 1.00 40.12 98 LYS A O 1
ATOM 817 N N . SER A 1 99 ? 12.308 -4.468 7.104 1.00 44.78 99 SER A N 1
ATOM 818 C CA . SER A 1 99 ? 12.580 -5.826 6.635 1.00 44.78 99 SER A CA 1
ATOM 819 C C . SER A 1 99 ? 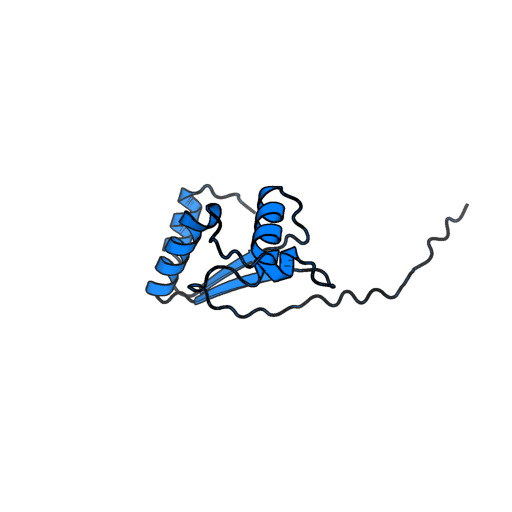12.817 -6.724 7.846 1.00 44.78 99 SER A C 1
ATOM 821 O O . SER A 1 99 ? 13.625 -6.400 8.712 1.00 44.78 99 SER A O 1
ATOM 823 N N . TRP A 1 100 ? 12.086 -7.832 7.928 1.00 40.56 100 TRP A N 1
ATOM 824 C CA . TRP A 1 100 ? 12.328 -8.911 8.885 1.00 40.56 100 TRP A CA 1
ATOM 825 C C . TRP A 1 100 ? 12.111 -10.230 8.150 1.00 40.56 100 TRP A C 1
ATOM 827 O O . TRP A 1 100 ? 10.984 -10.709 8.073 1.00 40.56 100 TRP A O 1
ATOM 837 N N . CYS A 1 101 ? 13.178 -10.775 7.563 1.00 38.59 101 CYS A N 1
ATOM 838 C CA . CYS A 1 101 ? 13.263 -12.187 7.194 1.00 38.59 101 CYS A CA 1
ATOM 839 C C . CYS A 1 101 ? 14.723 -12.554 6.879 1.00 38.59 101 CYS A C 1
ATOM 841 O O . CYS A 1 101 ? 15.120 -12.610 5.722 1.00 38.59 101 CYS A O 1
ATOM 843 N N . THR A 1 102 ? 15.542 -12.818 7.899 1.00 35.12 102 THR A N 1
ATOM 844 C CA . THR A 1 102 ? 16.820 -13.510 7.683 1.00 35.12 102 THR A CA 1
ATOM 845 C C . THR A 1 102 ? 16.529 -15.000 7.540 1.00 35.12 102 THR A C 1
ATOM 847 O O . THR A 1 102 ? 16.494 -15.726 8.533 1.00 35.12 102 THR A O 1
ATOM 850 N N . CYS A 1 103 ? 16.287 -15.471 6.317 1.00 31.38 103 CYS A N 1
ATOM 851 C CA . CYS A 1 103 ? 16.526 -16.876 6.004 1.00 31.38 103 CYS A CA 1
ATOM 852 C C . CYS A 1 103 ? 17.988 -16.972 5.568 1.00 31.38 103 CYS A C 1
ATOM 854 O O . CYS A 1 103 ? 18.315 -16.845 4.392 1.00 31.38 103 CYS A O 1
ATOM 856 N N . SER A 1 104 ? 18.891 -17.095 6.541 1.00 34.94 104 SER A N 1
ATOM 857 C CA . SER A 1 104 ? 20.282 -17.430 6.265 1.00 34.94 104 SER A CA 1
ATOM 858 C C . SER A 1 104 ? 20.307 -18.843 5.692 1.00 34.94 104 SER A C 1
ATOM 860 O O . SER A 1 104 ? 20.187 -19.820 6.429 1.00 34.94 104 SER A O 1
ATOM 862 N N . SER A 1 105 ? 20.412 -18.953 4.370 1.00 43.38 105 SER A N 1
ATOM 863 C CA . SER A 1 105 ? 20.687 -20.215 3.698 1.00 43.38 105 SER A CA 1
ATOM 864 C C . SER A 1 105 ? 22.083 -20.693 4.096 1.00 43.38 105 SER A C 1
ATOM 866 O O . SER A 1 105 ? 23.078 -20.336 3.469 1.00 43.38 105 SER A O 1
ATOM 868 N N . THR A 1 106 ? 22.143 -21.514 5.134 1.00 43.34 106 THR A N 1
ATOM 869 C CA . THR A 1 106 ? 23.243 -22.446 5.382 1.00 43.34 106 THR A CA 1
ATOM 870 C C . THR A 1 106 ? 22.644 -23.664 6.053 1.00 43.34 106 THR A C 1
ATOM 872 O O . THR A 1 106 ? 22.504 -23.688 7.265 1.00 43.34 106 THR A O 1
ATOM 875 N N . GLU A 1 107 ? 22.215 -24.620 5.233 1.00 30.50 107 GLU A N 1
ATOM 876 C CA . GLU A 1 107 ? 22.472 -26.052 5.414 1.00 30.50 107 GLU A CA 1
ATOM 877 C C . GLU A 1 107 ? 21.849 -26.806 4.235 1.00 30.50 107 GLU A C 1
ATOM 879 O O . GLU A 1 107 ? 20.644 -27.039 4.155 1.00 30.50 107 GLU A O 1
ATOM 884 N N . THR A 1 108 ? 22.697 -27.214 3.292 1.00 37.97 108 THR A N 1
ATOM 885 C CA . THR A 1 108 ? 22.458 -28.416 2.493 1.00 37.97 108 THR A CA 1
ATOM 886 C C . THR A 1 108 ? 22.428 -29.608 3.448 1.00 37.97 108 THR A C 1
ATOM 888 O O . THR A 1 108 ? 23.440 -30.277 3.648 1.00 37.97 108 THR A O 1
ATOM 891 N N . ALA A 1 109 ? 21.281 -29.860 4.076 1.00 32.25 109 ALA A N 1
ATOM 892 C CA . ALA A 1 109 ? 21.021 -31.129 4.735 1.00 32.25 109 ALA A CA 1
ATOM 893 C C . ALA A 1 109 ? 20.835 -32.181 3.634 1.00 32.25 109 ALA A C 1
ATOM 895 O O . ALA A 1 109 ? 19.829 -32.195 2.920 1.00 32.25 109 ALA A O 1
ATOM 896 N N . GLY A 1 110 ? 21.863 -33.009 3.447 1.00 28.73 110 GLY A N 1
ATOM 897 C CA . GLY A 1 110 ? 21.840 -34.133 2.525 1.00 28.73 110 GLY A CA 1
ATOM 898 C C . GLY A 1 110 ? 20.668 -35.058 2.837 1.00 28.73 110 GLY A C 1
ATOM 899 O O . GLY A 1 110 ? 20.557 -35.592 3.937 1.00 28.73 110 GLY A O 1
ATOM 900 N N . TRP A 1 111 ? 19.798 -35.256 1.853 1.00 29.05 111 TRP A N 1
ATOM 901 C CA . TRP A 1 111 ? 18.848 -36.358 1.864 1.00 29.05 111 TRP A CA 1
ATOM 902 C C . TRP A 1 111 ? 19.609 -37.634 1.499 1.00 29.05 111 TRP A C 1
ATOM 904 O O . TRP A 1 111 ? 19.922 -37.860 0.331 1.00 29.05 111 TRP A O 1
ATOM 914 N N . SER A 1 112 ? 19.929 -38.467 2.488 1.00 31.78 112 SER A N 1
ATOM 915 C CA . SER A 1 112 ? 20.277 -39.865 2.246 1.00 31.78 112 SER A CA 1
ATOM 916 C C . SER A 1 112 ? 18.986 -40.671 2.110 1.00 31.78 112 SER A C 1
ATOM 918 O O . SER A 1 112 ? 18.261 -40.908 3.074 1.00 31.78 112 SER A O 1
ATOM 920 N N . SER A 1 113 ? 18.683 -41.099 0.887 1.00 36.94 113 SER A N 1
ATOM 921 C CA . SER A 1 113 ? 17.681 -42.129 0.627 1.00 36.94 113 SER A CA 1
ATOM 922 C C . SER A 1 113 ? 18.229 -43.478 1.099 1.00 36.94 113 SER A C 1
ATOM 924 O O . SER A 1 113 ? 19.040 -44.095 0.407 1.00 36.94 113 SER A O 1
ATOM 926 N N . GLY A 1 114 ? 17.825 -43.914 2.292 1.00 32.47 114 GLY A N 1
ATOM 927 C CA . GLY A 1 114 ? 18.021 -45.293 2.737 1.00 32.47 114 GLY A CA 1
ATOM 928 C C . GLY A 1 114 ? 17.153 -46.234 1.903 1.00 32.47 114 GLY A C 1
ATOM 929 O O . GLY A 1 114 ? 15.946 -46.018 1.797 1.00 32.47 114 GLY A O 1
ATOM 930 N N . SER A 1 115 ? 17.794 -47.219 1.274 1.00 34.69 115 SER A N 1
ATOM 931 C CA . SER A 1 115 ? 17.161 -48.425 0.721 1.00 34.69 115 SER A CA 1
ATOM 932 C C . SER A 1 115 ? 17.099 -49.516 1.781 1.00 34.69 115 SER A C 1
ATOM 934 O O . SER A 1 115 ? 17.997 -49.511 2.655 1.00 34.69 115 SER A O 1
#

Organism: NCBI:txid53372

Sequence (115 aa):
MKELDRHAFLDCLNGIRLSWAHVELRDPYGVPADVEQVERWRRGESTQPAYYADFVPMVEGLTRRGCQIRRVKVVCEPLNDYHRWAYRPPTSMCWTTKSWCTCSSTETAGWSSGS

Secondary structure (DSSP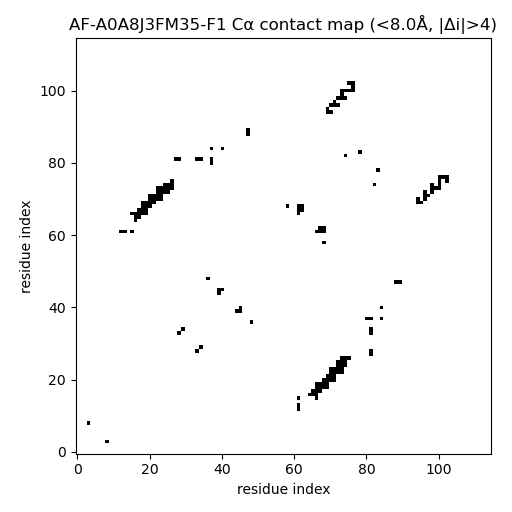, 8-state):
-PPPPHHHHHHHHHT-SSEEEEEE-------HHHHHHHHHHHTT-----GGGTTHHHHHH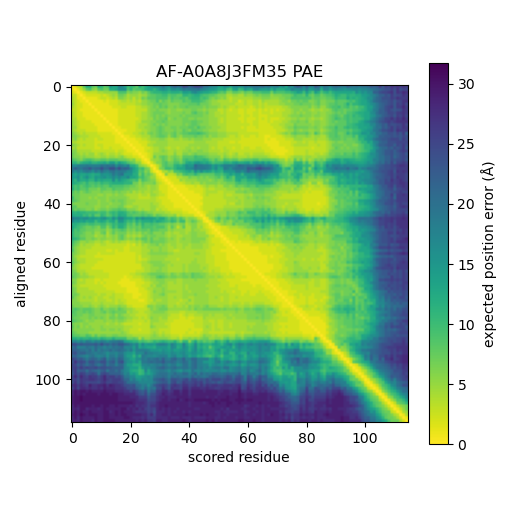HHHHTT-EEEEEE--PSSPPHHHHHHTS--TTS----------------------

Solvent-accessible surface area (backbone atoms only — not comparable to full-atom values): 7697 Å² total; per-residue (Å²): 135,84,89,68,55,75,66,62,46,50,53,55,57,72,68,55,70,60,63,52,73,52,76,43,78,72,69,82,85,86,50,69,71,58,54,54,51,40,54,36,46,74,72,68,49,88,72,81,61,75,86,44,66,68,53,52,61,52,52,49,54,42,43,75,71,62,25,46,77,46,64,47,65,50,58,64,75,77,78,50,68,62,56,60,46,68,72,64,62,63,86,91,61,83,85,74,86,76,89,84,54,89,76,77,90,78,75,90,74,78,83,78,84,81,129

Radius of gyration: 18.58 Å; Cα contacts (8 Å, |Δi|>4): 85; chains: 1; bounding box: 42×62×33 Å

InterPro domains:
  IPR049244 Domain of unknown function DUF6879 [PF21806] (9-87)